Protein AF-A0A9D4CUQ4-F1 (afdb_monomer_lite)

Sequence (157 aa):
MISTAIGGFTPQRYVWTICISLTAGLRFLLAYCYFHWHLRVNMGAKHLLYKNLVTVAVCFHILENVALIVLTAISSTDNEDIHEKSFIPFIVCSEIYMIMYGILIHWTHRSKVVTPSSQILYSWFALCEYLTVFSNIAFHSIACVDFSMYSFTIVHT

Organism: Dreissena polymorpha (NCBI:txid45954)

Foldseek 3Di:
DLLVVCPPPPPVLVVLLVLLVVLLVLLLVLLVVQLVVLLVDDPDPCNVVSNVLSVVLSVLSNLLSVLSNQLSVDGCVNPVPSNVVSVVSNVVSVVVSVVSVVVSVVSCVVVVVDDPVNVVSVVSVVVSVVSVVVSVVVVVVVSVVVVVVVVVVVVVD

Secondary structure (DSSP, 8-state):
--GGGGGG-HHHHHHHHHHHHHHHHHHHHHHHHHHHHHHH---GGGHHHHHHHHHHHHHHHHHHHHHHHHHHHS-TTT-HHHHHHHHHHHHHHHHHHHHHHHHHHHHHHHTT---HHHHHHHHHHHHHHHHHHHHHHHHHHHHHHHHHHHHHHHHT-

Radius of gyration: 19.59 Å; chains: 1; bounding box: 48×26×56 Å

InterPro domains:
  IPR019402 CWH43-like, N-terminal domain [PF10277] (2-111)
  IPR039545 Post-GPI attachment to proteins factor 2 [PTHR12892] (2-113)

pLDDT: mean 80.97, std 12.82, range [38.72, 93.62]

Structure (mmCIF, N/CA/C/O backbone):
data_AF-A0A9D4CUQ4-F1
#
_entry.id   AF-A0A9D4CUQ4-F1
#
loop_
_atom_site.group_PDB
_atom_site.id
_atom_site.type_symbol
_atom_site.label_atom_id
_atom_site.label_alt_id
_atom_site.label_comp_id
_atom_site.label_asym_id
_atom_site.label_entity_id
_atom_site.label_seq_id
_atom_site.pdbx_PDB_ins_code
_atom_site.Cartn_x
_atom_site.Cartn_y
_atom_site.Cartn_z
_atom_site.occupancy
_atom_site.B_iso_or_equiv
_atom_site.auth_seq_id
_atom_site.auth_comp_id
_atom_site.auth_asym_id
_atom_site.auth_atom_id
_atom_site.pdbx_PDB_model_num
ATOM 1 N N . MET A 1 1 ? 6.494 3.374 -25.597 1.00 45.75 1 MET A N 1
ATOM 2 C CA . MET A 1 1 ? 7.377 4.407 -26.198 1.00 45.75 1 MET A CA 1
ATOM 3 C C . MET A 1 1 ? 8.113 5.294 -25.167 1.00 45.75 1 MET A C 1
ATOM 5 O O . MET A 1 1 ? 8.358 6.459 -25.426 1.00 45.75 1 MET A O 1
ATOM 9 N N . ILE A 1 2 ? 8.567 4.738 -24.033 1.00 43.75 2 ILE A N 1
ATOM 10 C CA . ILE A 1 2 ? 9.597 5.359 -23.158 1.00 43.75 2 ILE A CA 1
ATOM 11 C C . ILE A 1 2 ? 10.528 4.278 -22.584 1.00 43.75 2 ILE A C 1
ATOM 13 O O . ILE A 1 2 ? 11.729 4.477 -22.483 1.00 43.75 2 ILE A O 1
ATOM 17 N N . SER A 1 3 ? 9.998 3.070 -22.354 1.00 38.72 3 SER A N 1
ATOM 18 C CA . SER A 1 3 ? 10.785 1.875 -22.015 1.00 38.72 3 SER A CA 1
ATOM 19 C C . SER A 1 3 ? 11.687 1.370 -23.163 1.00 38.72 3 SER A C 1
ATOM 21 O O . SER A 1 3 ? 12.703 0.742 -22.889 1.00 38.72 3 SER A O 1
ATOM 23 N N . THR A 1 4 ? 11.385 1.693 -24.429 1.00 46.06 4 THR A N 1
ATOM 24 C CA . THR A 1 4 ? 12.110 1.188 -25.615 1.00 46.06 4 THR A CA 1
ATOM 25 C C . THR A 1 4 ? 13.511 1.788 -25.800 1.00 46.06 4 THR A C 1
ATOM 27 O O . THR A 1 4 ? 14.390 1.107 -26.311 1.00 46.06 4 THR A O 1
ATOM 30 N N . ALA A 1 5 ? 13.770 3.027 -25.364 1.00 45.06 5 ALA A N 1
ATOM 31 C CA . ALA A 1 5 ? 15.100 3.637 -25.527 1.00 45.06 5 ALA A CA 1
ATOM 32 C C . ALA A 1 5 ? 16.074 3.328 -24.378 1.00 45.06 5 ALA A C 1
ATOM 34 O O . ALA A 1 5 ? 17.258 3.632 -24.466 1.00 45.06 5 ALA A O 1
ATOM 35 N N . ILE A 1 6 ? 15.583 2.697 -23.308 1.00 49.28 6 ILE A N 1
ATOM 36 C CA . ILE A 1 6 ? 16.359 2.369 -22.102 1.00 49.28 6 ILE A CA 1
ATOM 37 C C . ILE A 1 6 ? 16.966 0.955 -22.192 1.00 49.28 6 ILE A C 1
ATOM 39 O O . ILE A 1 6 ? 17.691 0.528 -21.298 1.00 49.28 6 ILE A O 1
ATOM 43 N N . GLY A 1 7 ? 16.765 0.231 -23.300 1.00 45.22 7 GLY A N 1
ATOM 44 C CA . GLY A 1 7 ? 17.389 -1.081 -23.519 1.00 45.22 7 GLY A CA 1
ATOM 45 C C . GLY A 1 7 ? 18.927 -1.089 -23.412 1.00 45.22 7 GLY A C 1
ATOM 46 O O . GLY A 1 7 ? 19.508 -2.158 -23.259 1.00 45.22 7 GLY A O 1
ATOM 47 N N . GLY A 1 8 ? 19.585 0.081 -23.452 1.00 46.34 8 GLY A N 1
ATOM 48 C CA . GLY A 1 8 ? 21.043 0.232 -23.378 1.00 46.34 8 GLY A CA 1
ATOM 49 C C . GLY A 1 8 ? 21.652 0.626 -22.019 1.00 46.34 8 GLY A C 1
ATOM 50 O O . GLY A 1 8 ? 22.859 0.457 -21.859 1.00 46.34 8 GLY A O 1
ATOM 51 N N . PHE A 1 9 ? 20.886 1.114 -21.029 1.00 54.97 9 PHE A N 1
ATOM 52 C CA . PHE A 1 9 ? 21.448 1.576 -19.740 1.00 54.97 9 PHE A CA 1
ATOM 53 C C . PHE A 1 9 ? 21.129 0.633 -18.589 1.00 54.97 9 PHE A C 1
ATOM 55 O O . PHE A 1 9 ? 20.197 0.816 -17.805 1.00 54.97 9 PHE A O 1
ATOM 62 N N . THR A 1 10 ? 21.975 -0.379 -18.460 1.00 59.38 10 THR A N 1
ATOM 63 C CA . THR A 1 10 ? 21.906 -1.397 -17.415 1.00 59.38 10 THR A CA 1
ATOM 64 C C . THR A 1 10 ? 21.922 -0.860 -15.969 1.00 59.38 10 THR A C 1
ATOM 66 O O . THR A 1 10 ? 21.091 -1.338 -15.199 1.00 59.38 10 THR A O 1
ATOM 69 N N . PRO A 1 11 ? 22.735 0.133 -15.533 1.00 65.56 11 PRO A N 1
ATOM 70 C CA . PRO A 1 11 ? 22.824 0.467 -14.102 1.00 65.56 11 PRO A CA 1
ATOM 71 C C . PRO A 1 11 ? 21.567 1.152 -13.539 1.00 65.56 11 PRO A C 1
ATOM 73 O O . PRO A 1 11 ? 21.148 0.848 -12.423 1.00 65.56 11 PRO A O 1
ATOM 76 N N . GLN A 1 12 ? 20.931 2.039 -14.305 1.00 66.56 12 GLN A N 1
ATOM 77 C CA . GLN A 1 12 ? 19.777 2.817 -13.845 1.00 66.56 12 GLN A CA 1
ATOM 78 C C . GLN A 1 12 ? 18.535 1.948 -13.626 1.00 66.56 12 GLN A C 1
ATOM 80 O O . GLN A 1 12 ? 17.833 2.125 -12.631 1.00 66.56 12 GLN A O 1
ATOM 85 N N . ARG A 1 13 ? 18.305 0.958 -14.501 1.00 69.50 13 ARG A N 1
ATOM 86 C CA . ARG A 1 13 ? 17.228 -0.031 -14.336 1.00 69.50 13 ARG A CA 1
ATOM 87 C C . ARG A 1 13 ? 17.423 -0.854 -13.059 1.00 69.50 13 ARG A C 1
ATOM 89 O O . ARG A 1 13 ? 16.463 -1.040 -12.322 1.00 69.50 13 ARG A O 1
ATOM 96 N N . TYR A 1 14 ? 18.648 -1.291 -12.750 1.00 72.25 14 TYR A N 1
ATOM 97 C CA . TYR A 1 14 ? 18.907 -2.069 -11.531 1.00 72.25 14 TYR A CA 1
ATOM 98 C C . TYR A 1 14 ? 18.679 -1.262 -10.252 1.00 72.25 14 TYR A C 1
ATOM 100 O O . TYR A 1 14 ? 17.999 -1.747 -9.347 1.00 72.25 14 TYR A O 1
ATOM 108 N N . VAL A 1 15 ? 19.204 -0.034 -10.175 1.00 76.62 15 VAL A N 1
ATOM 109 C CA . VAL A 1 15 ? 18.990 0.842 -9.008 1.00 76.62 15 VAL A CA 1
ATOM 110 C C . VAL A 1 15 ? 17.496 1.094 -8.807 1.00 76.62 15 VAL A C 1
ATOM 112 O O . VAL A 1 15 ? 16.988 0.976 -7.693 1.00 76.62 15 VAL A O 1
ATOM 115 N N . TRP A 1 16 ? 16.780 1.351 -9.901 1.00 75.88 16 TRP A N 1
ATOM 116 C CA . TRP A 1 16 ? 15.340 1.567 -9.900 1.00 75.88 16 TRP A CA 1
ATOM 117 C C . TRP A 1 16 ? 14.548 0.360 -9.379 1.00 75.88 16 TRP A C 1
ATOM 119 O O . TRP A 1 16 ? 13.740 0.495 -8.457 1.00 75.88 16 TRP A O 1
ATOM 129 N N . THR A 1 17 ? 14.815 -0.836 -9.910 1.00 81.31 17 THR A N 1
ATOM 130 C CA . THR A 1 17 ? 14.150 -2.071 -9.475 1.00 81.31 17 THR A CA 1
ATOM 131 C C . THR A 1 17 ? 14.432 -2.369 -8.002 1.00 81.31 17 THR A C 1
ATOM 133 O O . THR A 1 17 ? 13.519 -2.779 -7.286 1.00 81.31 17 THR A O 1
ATOM 136 N N . ILE A 1 18 ? 15.655 -2.126 -7.514 1.00 80.00 18 ILE A N 1
ATOM 137 C CA . ILE A 1 18 ? 16.001 -2.304 -6.094 1.00 80.00 18 ILE A CA 1
ATOM 138 C C . ILE A 1 18 ? 15.221 -1.318 -5.217 1.00 80.00 18 ILE A C 1
ATOM 140 O O . ILE A 1 18 ? 14.647 -1.735 -4.210 1.00 80.00 18 ILE A O 1
ATOM 144 N N . CYS A 1 19 ? 15.151 -0.039 -5.599 1.00 82.38 19 CYS A N 1
ATOM 145 C CA . CYS A 1 19 ? 14.384 0.968 -4.864 1.00 82.38 19 CYS A CA 1
ATOM 146 C C . CYS A 1 19 ? 12.900 0.597 -4.766 1.00 82.38 19 CYS A C 1
ATOM 148 O O . CYS A 1 19 ? 12.358 0.593 -3.662 1.00 82.38 19 CYS A O 1
ATOM 150 N N . ILE A 1 20 ? 12.264 0.226 -5.881 1.00 82.81 20 ILE A N 1
ATOM 151 C CA . ILE A 1 20 ? 10.848 -0.171 -5.882 1.00 82.81 20 ILE A CA 1
ATOM 152 C C . ILE A 1 20 ? 10.624 -1.482 -5.119 1.00 82.81 20 ILE A C 1
ATOM 154 O O . ILE A 1 20 ? 9.644 -1.618 -4.392 1.00 82.81 20 ILE A O 1
ATOM 158 N N . SER A 1 21 ? 11.545 -2.441 -5.211 1.00 83.88 21 SER A N 1
ATOM 159 C CA . SER A 1 21 ? 11.445 -3.689 -4.442 1.00 83.88 21 SER A CA 1
ATOM 160 C C . SER A 1 21 ? 11.552 -3.437 -2.937 1.00 83.88 21 SER A C 1
ATOM 162 O O . SER A 1 21 ? 10.840 -4.057 -2.146 1.00 83.88 21 SER A O 1
ATOM 164 N N . LEU A 1 22 ? 12.412 -2.499 -2.528 1.00 84.50 22 LEU A N 1
ATOM 165 C CA . LEU A 1 22 ? 12.565 -2.108 -1.130 1.00 84.50 22 LEU A CA 1
ATOM 166 C C . LEU A 1 22 ? 11.314 -1.390 -0.609 1.00 84.50 22 LEU A C 1
ATOM 168 O O . LEU A 1 22 ? 10.831 -1.719 0.477 1.00 84.50 22 LEU A O 1
ATOM 172 N N . THR A 1 23 ? 10.756 -0.447 -1.376 1.00 85.75 23 THR A N 1
ATOM 173 C CA . THR A 1 23 ? 9.515 0.239 -0.987 1.00 85.75 23 THR A CA 1
ATOM 174 C C . THR A 1 23 ? 8.327 -0.723 -0.965 1.00 85.75 23 THR A C 1
ATOM 176 O O . THR A 1 23 ? 7.547 -0.687 -0.013 1.00 85.75 23 THR A O 1
ATOM 179 N N . ALA A 1 24 ? 8.229 -1.653 -1.918 1.00 86.81 24 ALA A N 1
ATOM 180 C CA . ALA A 1 24 ? 7.221 -2.714 -1.909 1.00 86.81 24 ALA A CA 1
ATOM 181 C C . ALA A 1 24 ? 7.368 -3.640 -0.687 1.00 86.81 24 ALA A C 1
ATOM 183 O O . ALA A 1 24 ? 6.379 -3.967 -0.030 1.00 86.81 24 ALA A O 1
ATOM 184 N N . GLY A 1 25 ? 8.600 -4.002 -0.310 1.00 86.25 25 GLY A N 1
ATOM 185 C CA . GLY A 1 25 ? 8.885 -4.770 0.907 1.00 86.25 25 GLY A CA 1
ATOM 186 C C . GLY A 1 25 ? 8.377 -4.081 2.178 1.00 86.25 25 GLY A C 1
ATOM 187 O O . GLY A 1 25 ? 7.726 -4.714 3.015 1.00 86.25 25 GLY A O 1
ATOM 188 N N . LEU A 1 26 ? 8.593 -2.767 2.296 1.00 87.44 26 LEU A N 1
ATOM 189 C CA . LEU A 1 26 ? 8.037 -1.969 3.393 1.00 87.44 26 LEU A CA 1
ATOM 190 C C . LEU A 1 26 ? 6.501 -1.948 3.357 1.00 87.44 26 LEU A C 1
ATOM 192 O O . LEU A 1 26 ? 5.867 -2.102 4.401 1.00 87.44 26 LEU A O 1
ATOM 196 N N . ARG A 1 27 ? 5.887 -1.844 2.173 1.00 89.62 27 ARG A N 1
ATOM 197 C CA . ARG A 1 27 ? 4.421 -1.874 2.013 1.00 89.62 27 ARG A CA 1
ATOM 198 C C . ARG A 1 27 ? 3.815 -3.218 2.433 1.00 89.62 27 ARG A C 1
ATOM 200 O O . ARG A 1 27 ? 2.744 -3.214 3.042 1.00 89.62 27 ARG A O 1
ATOM 207 N N . PHE A 1 28 ? 4.490 -4.347 2.205 1.00 91.00 28 PHE A N 1
ATOM 208 C CA . PHE A 1 28 ? 4.046 -5.652 2.722 1.00 91.00 28 PHE A CA 1
ATOM 209 C C . PHE A 1 28 ? 4.145 -5.748 4.247 1.00 91.00 28 PHE A C 1
ATOM 211 O O . PHE A 1 28 ? 3.213 -6.231 4.896 1.00 91.00 28 PHE A O 1
ATOM 218 N N . LEU A 1 29 ? 5.237 -5.249 4.835 1.00 90.31 29 LEU A N 1
ATOM 219 C CA . LEU A 1 29 ? 5.381 -5.191 6.291 1.00 90.31 29 LEU A CA 1
ATOM 220 C C . LEU A 1 29 ? 4.276 -4.331 6.922 1.00 90.31 29 LEU A C 1
ATOM 222 O O . LEU A 1 29 ? 3.680 -4.721 7.927 1.00 90.31 29 LEU A O 1
ATOM 226 N N . LEU A 1 30 ? 3.963 -3.186 6.312 1.00 89.62 30 LEU A N 1
ATOM 227 C CA . LEU A 1 30 ? 2.877 -2.321 6.762 1.00 89.62 30 LEU A CA 1
ATOM 228 C C . LEU A 1 30 ? 1.519 -3.007 6.654 1.00 89.62 30 LEU A C 1
ATOM 230 O O . LEU A 1 30 ? 0.751 -2.938 7.610 1.00 89.62 30 LEU A O 1
ATOM 234 N N . ALA A 1 31 ? 1.243 -3.718 5.559 1.00 91.06 31 ALA A N 1
ATOM 235 C CA . ALA A 1 31 ? 0.009 -4.486 5.397 1.00 91.06 31 ALA A CA 1
ATOM 236 C C . ALA A 1 31 ? -0.163 -5.536 6.504 1.00 91.06 31 ALA A C 1
ATOM 238 O O . ALA A 1 31 ? -1.243 -5.656 7.086 1.00 91.06 31 ALA A O 1
ATOM 239 N N . TYR A 1 32 ? 0.916 -6.244 6.847 1.00 91.81 32 TYR A N 1
ATOM 240 C CA . TYR A 1 32 ? 0.926 -7.211 7.942 1.00 91.81 32 TYR A CA 1
ATOM 241 C C . TYR A 1 32 ? 0.642 -6.551 9.301 1.00 91.81 32 TYR A C 1
ATOM 243 O O . TYR A 1 32 ? -0.243 -6.990 10.042 1.00 91.81 32 TYR A O 1
ATOM 251 N N . CYS A 1 33 ? 1.349 -5.462 9.614 1.00 91.69 33 CYS A N 1
ATOM 252 C CA . CYS A 1 33 ? 1.148 -4.702 10.847 1.00 91.69 33 CYS A CA 1
ATOM 253 C C . CYS A 1 33 ? -0.275 -4.129 10.943 1.00 91.69 33 CYS A C 1
ATOM 255 O O . CYS A 1 33 ? -0.896 -4.221 12.006 1.00 91.69 33 CYS A O 1
ATOM 257 N N . TYR A 1 34 ? -0.813 -3.597 9.839 1.00 89.25 34 TYR A N 1
ATOM 258 C CA . TYR A 1 34 ? -2.183 -3.089 9.750 1.00 89.25 34 TYR A CA 1
ATOM 259 C C . TYR A 1 34 ? -3.198 -4.176 10.021 1.00 89.25 34 TYR A C 1
ATOM 261 O O . TYR A 1 34 ? -4.061 -4.004 10.883 1.00 89.25 34 TYR A O 1
ATOM 269 N N . PHE A 1 35 ? -3.085 -5.297 9.312 1.00 91.44 35 PHE A N 1
ATOM 270 C CA . PHE A 1 35 ? -3.992 -6.421 9.470 1.00 91.44 35 PHE A CA 1
ATOM 271 C C . PHE A 1 35 ? -4.033 -6.866 10.931 1.00 91.44 35 PHE A C 1
ATOM 273 O O . PHE A 1 35 ? -5.095 -6.901 11.551 1.00 91.44 35 PHE A O 1
ATOM 280 N N . HIS A 1 36 ? -2.864 -7.099 11.522 1.00 90.69 36 HIS A N 1
ATOM 281 C CA . HIS A 1 36 ? -2.767 -7.554 12.899 1.00 90.69 36 HIS A CA 1
ATOM 282 C C . HIS A 1 36 ? -3.276 -6.517 13.918 1.00 90.69 36 HIS A C 1
ATOM 284 O O . HIS A 1 36 ? -3.926 -6.899 14.894 1.00 90.69 36 HIS A O 1
ATOM 290 N N . TRP A 1 37 ? -3.050 -5.217 13.700 1.00 90.00 37 TRP A N 1
ATOM 291 C CA . TRP A 1 37 ? -3.639 -4.169 14.541 1.00 90.00 37 TRP A CA 1
ATOM 292 C C . TRP A 1 37 ? -5.168 -4.146 14.427 1.00 90.00 37 TRP A C 1
ATOM 294 O O . TRP A 1 37 ? -5.859 -4.192 15.446 1.00 90.00 37 TRP A O 1
ATOM 304 N N . HIS A 1 38 ? -5.710 -4.158 13.208 1.00 87.19 38 HIS A N 1
ATOM 305 C CA . HIS A 1 38 ? -7.152 -4.143 12.963 1.00 87.19 38 HIS A CA 1
ATOM 306 C C . HIS A 1 38 ? -7.871 -5.367 13.550 1.00 87.19 38 HIS A C 1
ATOM 308 O O . HIS A 1 38 ? -8.999 -5.229 14.020 1.00 87.19 38 HIS A O 1
ATOM 314 N N . LEU A 1 39 ? -7.227 -6.540 13.591 1.00 86.38 39 LEU A N 1
ATOM 315 C CA . LEU A 1 39 ? -7.779 -7.733 14.247 1.00 86.38 39 LEU A CA 1
ATOM 316 C C . LEU A 1 39 ? -7.941 -7.575 15.766 1.00 86.38 39 LEU A C 1
ATOM 318 O O . LEU A 1 39 ? -8.767 -8.271 16.357 1.00 86.38 39 LEU A O 1
ATOM 322 N N . ARG A 1 40 ? -7.154 -6.693 16.397 1.00 86.50 40 ARG A N 1
ATOM 323 C CA . ARG A 1 40 ? -7.233 -6.395 17.836 1.00 86.50 40 ARG A CA 1
ATOM 324 C C . ARG A 1 40 ? -8.285 -5.335 18.162 1.00 86.50 40 ARG A C 1
ATOM 326 O O . ARG A 1 40 ? -8.692 -5.222 19.315 1.00 86.50 40 ARG A O 1
ATOM 333 N N . VAL A 1 41 ? -8.719 -4.552 17.174 1.00 86.12 41 VAL A N 1
ATOM 334 C CA . VAL A 1 41 ? -9.717 -3.493 17.359 1.00 86.12 41 VAL A CA 1
ATOM 335 C C . VAL A 1 41 ? -11.114 -4.103 17.425 1.00 86.12 41 VAL A C 1
ATOM 337 O O . VAL A 1 41 ? -11.601 -4.688 16.459 1.00 86.12 41 VAL A O 1
ATOM 340 N N . ASN A 1 42 ? -11.797 -3.913 18.554 1.00 83.69 42 ASN A N 1
ATOM 341 C CA . ASN A 1 42 ? -13.180 -4.343 18.715 1.00 83.69 42 ASN A CA 1
ATOM 342 C C . ASN A 1 42 ? -14.156 -3.207 18.359 1.00 83.69 42 ASN A C 1
ATOM 344 O O . ASN A 1 42 ? -14.185 -2.177 19.026 1.00 83.69 42 ASN A O 1
ATOM 348 N N . MET A 1 43 ? -14.978 -3.416 17.326 1.00 82.81 43 MET A N 1
ATOM 349 C CA . MET A 1 43 ? -15.984 -2.456 16.835 1.00 82.81 43 MET A CA 1
ATOM 350 C C . MET A 1 43 ? -17.421 -2.803 17.280 1.00 82.81 43 MET A C 1
ATOM 352 O O . MET A 1 43 ? -18.396 -2.337 16.681 1.00 82.81 43 MET A O 1
ATOM 356 N N . GLY A 1 44 ? -17.580 -3.658 18.296 1.00 86.62 44 GLY A N 1
ATOM 357 C CA . GLY A 1 44 ? -18.890 -4.049 18.826 1.00 86.62 44 GLY A CA 1
ATOM 358 C C . GLY A 1 44 ? -19.775 -4.709 17.762 1.00 86.62 44 GLY A C 1
ATOM 359 O O . GLY A 1 44 ? -19.344 -5.627 17.069 1.00 86.62 44 GLY A O 1
ATOM 360 N N . ALA A 1 45 ? -21.006 -4.220 17.581 1.00 84.31 45 ALA A N 1
ATOM 361 C CA . ALA A 1 45 ? -21.971 -4.790 16.630 1.00 84.31 45 ALA A CA 1
ATOM 362 C C . ALA A 1 45 ? -21.492 -4.789 15.161 1.00 84.31 45 ALA A C 1
ATOM 364 O O . ALA A 1 45 ? -21.920 -5.627 14.372 1.00 84.31 45 ALA A O 1
ATOM 365 N N . LYS A 1 46 ? -20.582 -3.880 14.782 1.00 85.62 46 LYS A N 1
ATOM 366 C CA . LYS A 1 46 ? -20.037 -3.785 13.412 1.00 85.62 46 LYS A CA 1
ATOM 367 C C . LYS A 1 46 ? -18.739 -4.574 13.219 1.00 85.62 46 LYS A C 1
ATOM 369 O O . LYS A 1 46 ? -18.130 -4.494 12.155 1.00 85.62 46 LYS A O 1
ATOM 374 N N . HIS A 1 47 ? -18.308 -5.332 14.226 1.00 88.00 47 HIS A N 1
ATOM 375 C CA . HIS A 1 47 ? -17.010 -6.003 14.242 1.00 88.00 47 HIS A CA 1
ATOM 376 C C . HIS A 1 47 ? -16.804 -6.977 13.073 1.00 88.00 47 HIS A C 1
ATOM 378 O O . HIS A 1 47 ? -15.741 -6.955 12.460 1.00 88.00 47 HIS A O 1
ATOM 384 N N . LEU A 1 48 ? -17.815 -7.771 12.700 1.00 88.81 48 LEU A N 1
ATOM 385 C CA . LEU A 1 48 ? -17.682 -8.715 11.583 1.00 88.81 48 LEU A CA 1
ATOM 386 C C . LEU A 1 48 ? -17.513 -7.998 10.236 1.00 88.81 48 LEU A C 1
ATOM 388 O O . LEU A 1 48 ? -16.593 -8.307 9.483 1.00 88.81 48 LEU A O 1
ATOM 392 N N . LEU A 1 49 ? -18.362 -7.001 9.961 1.00 90.25 49 LEU A N 1
ATOM 393 C CA . LEU A 1 49 ? -18.278 -6.198 8.739 1.00 90.25 49 LEU A CA 1
ATOM 394 C C . LEU A 1 49 ? -16.927 -5.480 8.643 1.00 90.25 49 LEU A C 1
ATOM 396 O O . LEU A 1 49 ? -16.302 -5.476 7.587 1.00 90.25 49 LEU A O 1
ATOM 400 N N . TYR A 1 50 ? -16.460 -4.920 9.759 1.00 90.75 50 TYR A N 1
ATOM 401 C CA . TYR A 1 50 ? -15.161 -4.264 9.839 1.00 90.75 50 TYR A CA 1
ATOM 402 C C . TYR A 1 50 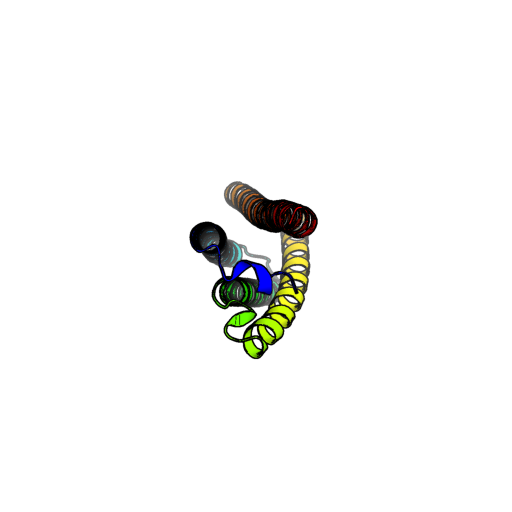? -14.005 -5.224 9.538 1.00 90.75 50 TYR A C 1
ATOM 404 O O . TYR A 1 50 ? -13.150 -4.892 8.723 1.00 90.75 50 TYR A O 1
ATOM 412 N N . LYS A 1 51 ? -13.996 -6.432 10.119 1.00 90.56 51 LYS A N 1
ATOM 413 C CA . LYS A 1 51 ? -12.960 -7.435 9.816 1.00 90.56 51 LYS A CA 1
ATOM 414 C C . LYS A 1 51 ? -12.972 -7.847 8.346 1.00 90.56 51 LYS A C 1
ATOM 416 O O . LYS A 1 51 ? -11.907 -7.911 7.746 1.00 90.56 51 LYS A O 1
ATOM 421 N N . ASN A 1 52 ? -14.149 -8.062 7.757 1.00 91.81 52 ASN A N 1
ATOM 422 C CA . ASN A 1 52 ? -14.258 -8.412 6.339 1.00 91.81 52 ASN A CA 1
ATOM 423 C C . ASN A 1 52 ? -13.721 -7.292 5.435 1.00 91.81 52 ASN A C 1
ATOM 425 O O . ASN A 1 52 ? -12.951 -7.566 4.519 1.00 91.81 52 ASN A O 1
ATOM 429 N N . LEU A 1 53 ? -14.073 -6.034 5.725 1.00 91.88 53 LEU A N 1
ATOM 430 C CA . LEU A 1 53 ? -13.549 -4.867 5.006 1.00 91.88 53 LEU A CA 1
ATOM 431 C C . LEU A 1 53 ? -12.023 -4.777 5.107 1.00 91.88 53 LEU A C 1
ATOM 433 O O . LEU A 1 53 ? -11.362 -4.559 4.097 1.00 91.88 53 LEU A O 1
ATOM 437 N N . VAL A 1 54 ? -11.458 -4.989 6.297 1.00 92.56 54 VAL A N 1
ATOM 438 C CA . VAL A 1 54 ? -10.001 -5.000 6.505 1.00 92.56 54 VAL A CA 1
ATOM 439 C C . VAL A 1 54 ? -9.336 -6.110 5.691 1.00 92.56 54 VAL A C 1
ATOM 441 O O . VAL A 1 54 ? -8.345 -5.850 5.015 1.00 92.56 54 VAL A O 1
ATOM 444 N N . THR A 1 55 ? -9.870 -7.335 5.724 1.00 92.06 55 THR A N 1
ATOM 445 C CA . THR A 1 55 ? -9.311 -8.460 4.959 1.00 92.06 55 THR A CA 1
ATOM 446 C C . THR A 1 55 ? -9.304 -8.160 3.465 1.00 92.06 55 THR A C 1
ATOM 448 O O . THR A 1 55 ? -8.277 -8.325 2.813 1.00 92.06 55 THR A O 1
ATOM 451 N N . VAL A 1 56 ? -10.423 -7.670 2.928 1.00 93.56 56 VAL A N 1
ATOM 452 C CA . VAL A 1 56 ? -10.530 -7.332 1.504 1.00 93.56 56 VAL A CA 1
ATOM 453 C C . VAL A 1 56 ? -9.580 -6.183 1.139 1.00 93.56 56 VAL A C 1
ATOM 455 O O . VAL A 1 56 ? -8.907 -6.266 0.114 1.00 93.56 56 VAL A O 1
ATOM 458 N N . ALA A 1 57 ? -9.438 -5.164 1.995 1.00 93.00 57 ALA A N 1
ATOM 459 C CA . ALA A 1 57 ? -8.511 -4.053 1.763 1.00 93.00 57 ALA A CA 1
ATOM 460 C C . ALA A 1 57 ? -7.053 -4.532 1.691 1.00 93.00 57 ALA A C 1
ATOM 462 O O . ALA A 1 57 ? -6.312 -4.128 0.798 1.00 93.00 57 ALA A O 1
ATOM 463 N N . VAL A 1 58 ? -6.650 -5.437 2.589 1.00 92.62 58 VAL A N 1
ATOM 464 C CA . VAL A 1 58 ? -5.304 -6.031 2.582 1.00 92.62 58 VAL A CA 1
ATOM 465 C C . VAL A 1 58 ? -5.078 -6.883 1.332 1.00 92.62 58 VAL A C 1
ATOM 467 O O . VAL A 1 58 ? -3.991 -6.836 0.761 1.00 92.62 58 VAL A O 1
ATOM 470 N N . CYS A 1 59 ? -6.086 -7.622 0.860 1.00 93.19 59 CYS A N 1
ATOM 471 C CA . CYS A 1 59 ? -5.983 -8.370 -0.394 1.00 93.19 59 CYS A CA 1
ATOM 472 C C . CYS A 1 59 ? -5.742 -7.448 -1.597 1.00 93.19 59 CYS A C 1
ATOM 474 O O . CYS A 1 59 ? -4.851 -7.731 -2.396 1.00 93.19 59 CYS A O 1
ATOM 476 N N . PHE A 1 60 ? -6.487 -6.343 -1.708 1.00 93.62 60 PHE A N 1
ATOM 477 C CA . PHE A 1 60 ? -6.276 -5.363 -2.779 1.00 93.62 60 PHE A CA 1
ATOM 478 C C . PHE A 1 60 ? -4.900 -4.699 -2.693 1.00 93.62 60 PHE A C 1
ATOM 480 O O . PHE A 1 60 ? -4.225 -4.595 -3.713 1.00 93.62 60 PHE A O 1
ATOM 487 N N . HIS A 1 61 ? -4.441 -4.357 -1.486 1.00 92.38 61 HIS A N 1
ATOM 488 C CA . HIS A 1 61 ? -3.094 -3.820 -1.264 1.00 92.38 61 HIS A CA 1
ATOM 489 C C . HIS A 1 61 ? -1.998 -4.794 -1.713 1.00 92.38 61 HIS A C 1
ATOM 491 O O . HIS A 1 61 ? -1.034 -4.403 -2.369 1.00 92.38 61 HIS A O 1
ATOM 497 N N . ILE A 1 62 ? -2.135 -6.084 -1.388 1.00 91.94 62 ILE A N 1
ATOM 498 C CA . ILE A 1 62 ? -1.189 -7.118 -1.829 1.00 91.94 62 ILE A CA 1
ATOM 499 C C . ILE A 1 62 ? -1.212 -7.244 -3.353 1.00 91.94 62 ILE A C 1
ATOM 501 O O . ILE A 1 62 ? -0.149 -7.292 -3.968 1.00 91.94 62 ILE A O 1
ATOM 505 N N . LEU A 1 63 ? -2.400 -7.279 -3.964 1.00 92.69 63 LEU A N 1
ATOM 506 C CA . LEU A 1 63 ? -2.533 -7.443 -5.410 1.00 92.69 63 LEU A CA 1
ATOM 507 C C . LEU A 1 63 ? -1.949 -6.252 -6.183 1.00 92.69 63 LEU A C 1
ATOM 509 O O . LEU A 1 63 ? -1.237 -6.458 -7.164 1.00 92.69 63 LEU A O 1
ATOM 513 N N . GLU A 1 64 ? -2.177 -5.028 -5.705 1.00 91.81 64 GLU A N 1
ATOM 514 C CA . GLU A 1 64 ? -1.542 -3.816 -6.231 1.00 91.81 64 GLU A CA 1
ATOM 515 C C . GLU A 1 64 ? -0.011 -3.911 -6.155 1.00 91.81 64 GLU A C 1
ATOM 517 O O . GLU A 1 64 ? 0.671 -3.688 -7.154 1.00 91.81 64 GLU A O 1
ATOM 522 N N . ASN A 1 65 ? 0.546 -4.275 -4.994 1.00 90.56 65 ASN A N 1
ATOM 523 C CA . ASN A 1 65 ? 1.999 -4.352 -4.813 1.00 90.56 65 ASN A CA 1
ATOM 524 C C . ASN A 1 65 ? 2.636 -5.450 -5.676 1.00 90.56 65 ASN A C 1
ATOM 526 O O . ASN A 1 65 ? 3.729 -5.257 -6.206 1.00 90.56 65 ASN A O 1
ATOM 530 N N . VAL A 1 66 ? 1.951 -6.580 -5.871 1.00 90.56 66 VAL A N 1
ATOM 531 C CA . VAL A 1 66 ? 2.391 -7.617 -6.816 1.00 90.56 66 VAL A CA 1
ATOM 532 C C . VAL A 1 66 ? 2.377 -7.079 -8.247 1.00 90.56 66 VAL A C 1
ATOM 534 O O . VAL A 1 66 ? 3.362 -7.248 -8.961 1.00 90.56 66 VAL A O 1
ATOM 537 N N . ALA A 1 67 ? 1.309 -6.390 -8.659 1.00 89.19 67 ALA A N 1
ATOM 538 C CA . ALA A 1 67 ? 1.2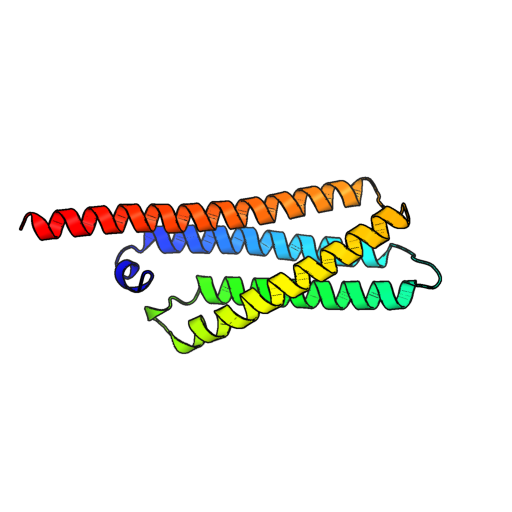24 -5.793 -9.989 1.00 89.19 67 ALA A CA 1
ATOM 539 C C . ALA A 1 67 ? 2.329 -4.744 -10.225 1.00 89.19 67 ALA A C 1
ATOM 541 O O . ALA A 1 67 ? 2.946 -4.740 -11.290 1.00 89.19 67 ALA A O 1
ATOM 542 N N . LEU A 1 68 ? 2.653 -3.930 -9.213 1.00 87.06 68 LEU A N 1
ATOM 543 C CA . LEU A 1 68 ? 3.750 -2.957 -9.252 1.00 87.06 68 LEU A CA 1
ATOM 544 C C . LEU A 1 68 ? 5.127 -3.630 -9.400 1.00 87.06 68 LEU A C 1
ATOM 546 O O . LEU A 1 68 ? 5.963 -3.171 -10.180 1.00 87.06 68 LEU A O 1
ATOM 550 N N . ILE A 1 69 ? 5.372 -4.736 -8.690 1.00 86.31 69 ILE A N 1
ATOM 551 C CA . ILE A 1 69 ? 6.612 -5.516 -8.838 1.00 86.31 69 ILE A CA 1
ATOM 552 C C . ILE A 1 69 ? 6.707 -6.117 -10.243 1.00 86.31 69 ILE A C 1
ATOM 554 O O . ILE A 1 69 ? 7.763 -6.050 -10.865 1.00 86.31 69 ILE A O 1
ATOM 558 N N . VA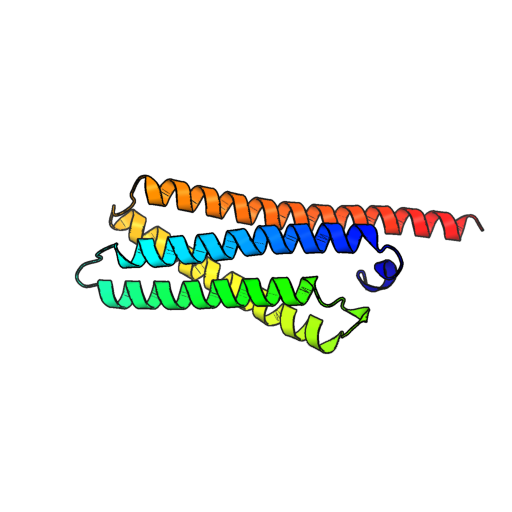L A 1 70 ? 5.615 -6.669 -10.781 1.00 85.94 70 VAL A N 1
ATOM 559 C CA . VAL A 1 70 ? 5.613 -7.233 -12.142 1.00 85.94 70 VAL A CA 1
ATOM 560 C C . VAL A 1 70 ? 5.912 -6.151 -13.182 1.00 85.94 70 VAL A C 1
ATOM 562 O O . VAL A 1 70 ? 6.765 -6.364 -14.045 1.00 85.94 70 VAL A O 1
ATOM 565 N N . LEU A 1 71 ? 5.293 -4.975 -13.046 1.00 82.44 71 LEU A N 1
ATOM 566 C CA . LEU A 1 71 ? 5.513 -3.824 -13.926 1.00 82.44 71 LEU A CA 1
ATOM 567 C C . LEU A 1 71 ? 6.965 -3.316 -13.892 1.00 82.44 71 LEU A C 1
ATOM 569 O O . LEU A 1 71 ? 7.455 -2.760 -14.870 1.00 82.44 71 LEU A O 1
ATOM 573 N N . THR A 1 72 ? 7.664 -3.499 -12.768 1.00 80.00 72 THR A N 1
ATOM 574 C CA . THR A 1 72 ? 9.055 -3.045 -12.597 1.00 80.00 72 THR A CA 1
ATOM 575 C C . THR A 1 72 ? 10.104 -4.113 -12.890 1.00 80.00 72 THR A C 1
ATOM 577 O O . THR A 1 72 ? 11.236 -3.772 -13.242 1.00 80.00 72 THR A O 1
ATOM 580 N N . ALA A 1 73 ? 9.754 -5.393 -12.772 1.00 76.50 73 ALA A N 1
ATOM 581 C CA . ALA A 1 73 ? 10.636 -6.510 -13.091 1.00 76.50 73 ALA A CA 1
ATOM 582 C C . ALA A 1 73 ? 10.674 -6.794 -14.602 1.00 76.50 73 ALA A C 1
ATOM 584 O O . ALA A 1 73 ? 11.753 -6.976 -15.176 1.00 76.50 73 ALA A O 1
ATOM 585 N N . ILE A 1 74 ? 9.509 -6.801 -15.255 1.00 74.44 74 ILE A N 1
ATOM 586 C CA . ILE A 1 74 ? 9.372 -7.108 -16.680 1.00 74.44 74 ILE A CA 1
ATOM 587 C C . ILE A 1 74 ? 9.371 -5.792 -17.454 1.00 74.44 74 ILE A C 1
ATOM 589 O O . ILE A 1 74 ? 8.443 -4.997 -17.340 1.00 74.44 74 ILE A O 1
ATOM 593 N N . SER A 1 75 ? 10.419 -5.551 -18.248 1.00 67.38 75 SER A N 1
ATOM 594 C CA . SER A 1 75 ? 10.423 -4.403 -19.160 1.00 67.38 75 SER A CA 1
ATOM 595 C C . SER A 1 75 ? 9.376 -4.625 -20.239 1.00 67.38 75 SER A C 1
ATOM 597 O O . SER A 1 75 ? 9.226 -5.748 -20.723 1.00 67.38 75 SER A O 1
ATOM 599 N N . SER A 1 76 ? 8.703 -3.554 -20.670 1.00 62.56 76 SER A N 1
ATOM 600 C CA . SER A 1 76 ? 7.749 -3.652 -21.778 1.00 62.56 76 SER A CA 1
ATOM 601 C C . SER A 1 76 ? 8.397 -4.270 -23.024 1.00 62.56 76 SER A C 1
ATOM 603 O O . SER A 1 76 ? 7.771 -5.074 -23.684 1.00 62.56 76 SER A O 1
ATOM 605 N N . THR A 1 77 ? 9.695 -4.053 -23.253 1.00 57.91 77 THR A N 1
ATOM 606 C CA . THR A 1 77 ? 10.452 -4.653 -24.368 1.00 57.91 77 THR A CA 1
ATOM 607 C C . THR A 1 77 ? 10.611 -6.173 -24.308 1.00 57.91 77 THR A C 1
ATOM 609 O O . THR A 1 77 ? 10.822 -6.793 -25.345 1.00 57.91 77 THR A O 1
ATOM 612 N N . ASP A 1 78 ? 10.572 -6.763 -23.110 1.00 67.62 78 ASP A N 1
ATOM 613 C CA . ASP A 1 78 ? 10.819 -8.195 -22.915 1.00 67.62 78 ASP A CA 1
ATOM 614 C C . ASP A 1 78 ? 9.513 -8.992 -23.074 1.00 67.62 78 ASP A C 1
ATOM 616 O O . ASP A 1 78 ? 9.522 -10.107 -23.595 1.00 67.62 78 ASP A O 1
ATO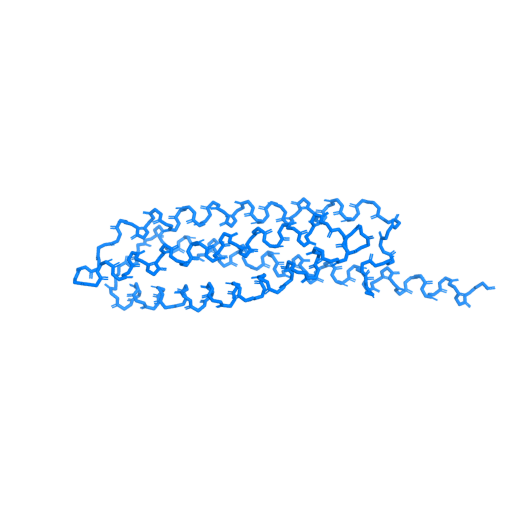M 620 N N . ASN A 1 79 ? 8.383 -8.427 -22.624 1.00 76.38 79 ASN A N 1
ATOM 621 C CA . ASN A 1 79 ? 7.059 -9.034 -22.765 1.00 76.38 79 ASN A CA 1
ATOM 622 C C . ASN A 1 79 ? 5.933 -7.983 -22.626 1.00 76.38 79 ASN A C 1
ATOM 624 O O . ASN A 1 79 ? 5.396 -7.773 -21.532 1.00 76.38 79 ASN A O 1
ATOM 628 N N . GLU A 1 80 ? 5.587 -7.317 -23.736 1.00 76.31 80 GLU A N 1
ATOM 629 C CA . GLU A 1 80 ? 4.583 -6.234 -23.789 1.00 76.31 80 GLU A CA 1
ATOM 630 C C . GLU A 1 80 ? 3.216 -6.682 -23.250 1.00 76.31 80 GLU A C 1
ATOM 632 O O . GLU A 1 80 ? 2.598 -5.967 -22.457 1.00 76.31 80 GLU A O 1
ATOM 637 N N . ASP A 1 81 ? 2.801 -7.910 -23.576 1.00 81.31 81 ASP A N 1
ATOM 638 C CA . ASP A 1 81 ? 1.510 -8.476 -23.177 1.00 81.31 81 ASP A CA 1
ATOM 639 C C . ASP A 1 81 ? 1.336 -8.555 -21.657 1.00 81.31 81 ASP A C 1
ATOM 641 O O . ASP A 1 81 ? 0.259 -8.269 -21.128 1.00 81.31 81 ASP A O 1
ATOM 645 N N . ILE A 1 82 ? 2.375 -8.993 -20.936 1.00 79.62 82 ILE A N 1
ATOM 646 C CA . ILE A 1 82 ? 2.314 -9.116 -19.473 1.00 79.62 82 ILE A CA 1
ATOM 647 C C . ILE A 1 82 ? 2.353 -7.727 -18.840 1.00 79.62 82 ILE A C 1
ATOM 649 O O . ILE A 1 82 ? 1.573 -7.454 -17.930 1.00 79.62 82 ILE A O 1
ATOM 653 N N . HIS A 1 83 ? 3.213 -6.840 -19.342 1.00 81.44 83 HIS A N 1
ATOM 654 C CA . HIS A 1 83 ? 3.340 -5.482 -18.822 1.00 81.44 83 HIS A CA 1
ATOM 655 C C . HIS A 1 83 ? 2.016 -4.705 -18.936 1.00 81.44 83 HIS A C 1
ATOM 657 O O . HIS A 1 83 ? 1.565 -4.104 -17.958 1.00 81.44 83 HIS A O 1
ATOM 663 N N . GLU A 1 84 ? 1.354 -4.745 -20.096 1.00 81.94 84 GLU A N 1
ATOM 664 C CA . GLU A 1 84 ? 0.057 -4.085 -20.295 1.00 81.94 84 GLU A CA 1
ATOM 665 C C . GLU A 1 84 ? -1.033 -4.690 -19.397 1.00 81.94 84 GLU A C 1
ATOM 667 O O . GLU A 1 84 ? -1.761 -3.965 -18.710 1.00 81.94 84 GLU A O 1
ATOM 672 N N . LYS A 1 85 ? -1.099 -6.026 -19.310 1.00 85.56 85 LYS A N 1
ATOM 673 C CA . LYS A 1 85 ? -2.076 -6.721 -18.455 1.00 85.56 85 LYS A CA 1
ATOM 674 C C . LYS A 1 85 ? -1.845 -6.497 -16.964 1.00 85.56 85 LYS A C 1
ATOM 676 O O . LYS A 1 85 ? -2.806 -6.597 -16.209 1.00 85.56 85 LYS A O 1
ATOM 681 N N . SER A 1 86 ? -0.622 -6.203 -16.525 1.00 84.25 86 SER A N 1
ATOM 682 C CA . SER A 1 86 ? -0.308 -5.872 -15.126 1.00 84.25 86 SER A CA 1
ATOM 683 C C . SER A 1 86 ? -0.585 -4.410 -14.770 1.00 84.25 86 SER A C 1
ATOM 685 O O . SER A 1 86 ? -0.808 -4.105 -13.599 1.00 84.25 86 SER A O 1
ATOM 687 N N . PHE A 1 87 ? -0.656 -3.513 -15.753 1.00 85.75 87 PHE A N 1
ATOM 688 C CA . PHE A 1 87 ? -0.959 -2.101 -15.520 1.00 85.75 87 PHE A CA 1
ATOM 689 C C . PHE A 1 87 ? -2.407 -1.867 -15.058 1.00 85.75 87 PHE A C 1
ATOM 691 O O . PHE A 1 87 ? -2.661 -1.114 -14.118 1.00 85.75 87 PHE A O 1
ATOM 698 N N . ILE A 1 88 ? -3.366 -2.556 -15.681 1.00 88.12 88 ILE A N 1
ATOM 699 C CA . ILE A 1 88 ? -4.795 -2.452 -15.348 1.00 88.12 88 ILE A CA 1
ATOM 700 C C . ILE A 1 88 ? -5.088 -2.838 -13.882 1.00 88.12 88 ILE A C 1
ATOM 702 O O . ILE A 1 88 ? -5.685 -2.027 -13.171 1.00 88.12 88 ILE A O 1
ATOM 706 N N . PRO A 1 89 ? -4.692 -4.029 -13.381 1.00 87.38 89 PRO A N 1
ATOM 707 C CA . PRO A 1 89 ? -4.953 -4.410 -12.000 1.00 87.38 89 PRO A CA 1
ATOM 708 C C . PRO A 1 89 ? -4.203 -3.525 -11.006 1.00 87.38 89 PRO A C 1
ATOM 710 O O . PRO A 1 89 ? -4.740 -3.305 -9.927 1.00 87.38 89 PRO A O 1
ATOM 713 N N . PHE A 1 90 ? -3.031 -2.978 -11.356 1.00 90.12 90 PHE A N 1
ATOM 714 C CA . PHE A 1 90 ? -2.349 -1.990 -10.518 1.00 90.12 90 PHE A CA 1
ATOM 715 C C . PHE A 1 90 ? -3.245 -0.768 -10.263 1.00 90.12 90 PHE A C 1
ATOM 717 O O . PHE A 1 90 ? -3.553 -0.492 -9.108 1.00 90.12 90 PHE A O 1
ATOM 724 N N . ILE A 1 91 ? -3.747 -0.113 -11.318 1.00 89.38 91 ILE A N 1
ATOM 725 C CA . ILE A 1 91 ? -4.612 1.073 -11.176 1.00 89.38 91 ILE A CA 1
ATOM 726 C C . ILE A 1 91 ? -5.933 0.737 -10.478 1.00 89.38 91 ILE A C 1
ATOM 728 O O . ILE A 1 91 ? -6.363 1.437 -9.564 1.00 89.38 91 ILE A O 1
ATOM 732 N N . VAL A 1 92 ? -6.610 -0.332 -10.903 1.00 92.69 92 VAL A N 1
ATOM 733 C CA . VAL A 1 92 ? -7.926 -0.672 -10.342 1.00 92.69 92 VAL A CA 1
ATOM 734 C C . VAL A 1 92 ? -7.807 -1.023 -8.859 1.00 92.69 92 VAL A C 1
ATOM 736 O O . VAL A 1 92 ? -8.631 -0.590 -8.052 1.00 92.69 92 VAL A O 1
ATOM 739 N N . CYS A 1 93 ? -6.782 -1.786 -8.479 1.00 90.62 93 CYS A N 1
ATOM 740 C CA . CYS A 1 93 ? -6.621 -2.207 -7.092 1.00 90.62 93 CYS A CA 1
ATOM 741 C C . CYS A 1 93 ? -6.110 -1.085 -6.200 1.00 90.62 93 CYS A C 1
ATOM 743 O O . CYS A 1 93 ? -6.561 -1.030 -5.057 1.00 90.62 93 CYS A O 1
ATOM 745 N N . SER A 1 94 ? -5.273 -0.173 -6.710 1.00 89.19 94 SER A N 1
ATOM 746 C CA . SER A 1 94 ? -4.831 0.994 -5.942 1.00 89.19 94 SER A CA 1
ATOM 747 C C . SER A 1 94 ? -5.993 1.911 -5.582 1.00 89.19 94 SER A C 1
ATOM 749 O O . SER A 1 94 ? -6.134 2.303 -4.426 1.00 89.19 94 SER A O 1
ATOM 751 N N . GLU A 1 95 ? -6.892 2.189 -6.526 1.00 90.50 95 GLU A N 1
ATOM 752 C CA . GLU A 1 95 ? -8.068 3.024 -6.260 1.00 90.50 95 GLU A CA 1
ATOM 753 C C . GLU A 1 95 ? -9.005 2.371 -5.235 1.00 90.50 95 GLU A C 1
ATOM 755 O O . GLU A 1 95 ? -9.420 3.003 -4.258 1.00 90.50 95 GLU A O 1
ATOM 760 N N . ILE A 1 96 ? -9.299 1.078 -5.410 1.00 92.00 96 ILE A N 1
ATOM 761 C CA . ILE A 1 96 ? -10.161 0.338 -4.480 1.00 92.00 96 ILE A CA 1
ATOM 762 C C . ILE A 1 96 ? -9.535 0.303 -3.081 1.00 92.00 96 ILE A C 1
ATOM 764 O O . ILE A 1 96 ? -10.220 0.601 -2.098 1.00 92.00 96 ILE A O 1
ATOM 768 N N . TYR A 1 97 ? -8.246 -0.025 -2.981 1.00 91.38 97 TYR A N 1
ATOM 769 C CA . TYR A 1 97 ? -7.516 -0.046 -1.717 1.00 91.38 97 TYR A CA 1
ATOM 770 C C . TYR A 1 97 ? -7.575 1.316 -1.012 1.00 91.38 97 TYR A C 1
ATOM 772 O O . TYR A 1 97 ? -7.945 1.375 0.164 1.00 91.38 97 TYR A O 1
ATOM 780 N N . MET A 1 98 ? -7.298 2.409 -1.725 1.00 90.75 98 MET A N 1
ATOM 781 C CA . MET A 1 98 ? -7.279 3.761 -1.160 1.00 90.75 98 MET A CA 1
ATOM 782 C C . MET A 1 98 ? -8.658 4.199 -0.655 1.00 90.75 98 MET A C 1
ATOM 784 O O . MET A 1 98 ? -8.772 4.746 0.448 1.00 90.75 98 MET A O 1
ATOM 788 N N . ILE A 1 99 ? -9.724 3.895 -1.401 1.00 93.00 99 ILE A N 1
ATOM 789 C CA . ILE A 1 99 ? -11.104 4.165 -0.969 1.00 93.00 99 ILE A CA 1
ATOM 790 C C . ILE A 1 99 ? -11.435 3.365 0.296 1.00 93.00 99 ILE A C 1
ATOM 792 O O . ILE A 1 99 ? -11.938 3.921 1.279 1.00 93.00 99 ILE A O 1
ATOM 796 N N . MET A 1 100 ? -11.134 2.065 0.305 1.00 89.62 100 MET A N 1
ATOM 797 C CA . MET A 1 100 ? -11.389 1.201 1.459 1.00 89.62 100 MET A CA 1
ATOM 798 C C . MET A 1 100 ? -10.618 1.658 2.697 1.00 89.62 100 MET A C 1
ATOM 800 O O . MET A 1 100 ? -11.178 1.715 3.795 1.00 89.62 100 MET A O 1
ATOM 804 N N . TYR A 1 101 ? -9.352 2.023 2.526 1.00 88.88 101 TYR A N 1
ATOM 805 C CA . TYR A 1 101 ? -8.503 2.517 3.596 1.00 88.88 101 TYR A CA 1
ATOM 806 C C . TYR A 1 101 ? -9.015 3.849 4.162 1.00 88.88 101 TYR A C 1
ATOM 808 O O . TYR A 1 101 ? -9.100 4.009 5.383 1.00 88.88 101 TYR A O 1
ATOM 816 N N . GLY A 1 102 ? -9.486 4.758 3.303 1.00 90.75 102 GLY A N 1
ATOM 817 C CA . GLY A 1 102 ? -10.168 5.984 3.722 1.00 90.75 102 GLY A CA 1
ATOM 818 C C . GLY A 1 102 ? -11.418 5.715 4.569 1.00 90.75 102 GLY A C 1
ATOM 819 O O . GLY A 1 102 ? -11.606 6.339 5.618 1.00 90.75 102 GLY A O 1
ATOM 820 N N . ILE A 1 103 ? -12.246 4.738 4.179 1.00 91.81 103 ILE A N 1
ATOM 821 C CA . ILE A 1 103 ? -13.426 4.316 4.956 1.00 91.81 103 ILE A CA 1
ATOM 822 C C . ILE A 1 103 ? -13.010 3.749 6.323 1.00 91.81 103 ILE A C 1
ATOM 824 O O . ILE A 1 103 ? -13.599 4.114 7.347 1.00 91.81 103 ILE A O 1
ATOM 828 N N . LEU A 1 104 ? -11.984 2.893 6.364 1.00 90.62 104 LEU A N 1
ATOM 829 C CA . LEU A 1 104 ? -11.468 2.292 7.599 1.00 90.62 104 LEU A CA 1
ATOM 830 C C . LEU A 1 104 ? -10.912 3.349 8.564 1.00 90.62 104 LEU A C 1
ATOM 832 O O . LEU A 1 104 ? -11.220 3.314 9.762 1.00 90.62 104 LEU A O 1
ATOM 836 N N . ILE A 1 105 ? -10.151 4.322 8.058 1.00 88.38 105 ILE A N 1
ATOM 837 C CA . ILE A 1 105 ? -9.645 5.453 8.849 1.00 88.38 105 ILE A CA 1
ATOM 838 C C . ILE A 1 105 ? -10.803 6.306 9.365 1.00 88.38 105 ILE A C 1
ATOM 840 O O . ILE A 1 105 ? -10.853 6.641 10.551 1.00 88.38 105 ILE A O 1
ATOM 844 N N . HIS A 1 106 ? -11.778 6.622 8.510 1.00 90.12 106 HIS A N 1
ATOM 845 C CA . HIS A 1 106 ? -12.943 7.395 8.928 1.00 90.12 106 HIS A CA 1
ATOM 846 C C . HIS A 1 106 ? -13.690 6.703 10.078 1.00 90.12 106 HIS A C 1
ATOM 848 O O . HIS A 1 106 ? -14.037 7.339 11.076 1.00 90.12 106 HIS A O 1
ATOM 854 N N . TRP A 1 107 ? -13.911 5.389 9.979 1.00 90.06 107 TRP A N 1
ATOM 855 C CA . TRP A 1 107 ? -14.604 4.612 11.010 1.00 90.06 107 TRP A CA 1
ATOM 856 C C . TRP A 1 107 ? -13.811 4.506 12.312 1.00 90.06 107 TRP A C 1
ATOM 858 O O . TRP A 1 107 ? -14.393 4.645 13.392 1.00 90.06 107 TRP A O 1
ATOM 868 N N . THR A 1 108 ? -12.498 4.286 12.234 1.00 88.62 108 THR A N 1
ATOM 869 C CA . THR A 1 108 ? -11.634 4.204 13.424 1.00 88.62 108 THR A CA 1
ATOM 870 C C . THR A 1 108 ? -11.529 5.545 14.146 1.00 88.62 108 THR A C 1
ATOM 872 O O . THR A 1 108 ? -11.627 5.585 15.375 1.00 88.62 108 THR A O 1
ATOM 875 N N . HIS A 1 109 ? -11.440 6.653 13.407 1.00 87.88 109 HIS A N 1
ATOM 876 C CA . HIS A 1 109 ? -11.444 7.996 13.983 1.00 87.88 109 HIS A CA 1
ATOM 877 C C . HIS A 1 109 ? -12.797 8.341 14.628 1.00 87.88 109 HIS A C 1
ATOM 879 O O . HIS A 1 109 ? -12.846 8.802 15.769 1.00 87.88 109 HIS A O 1
ATOM 885 N N . ARG A 1 110 ? -13.917 8.052 13.946 1.00 88.88 110 ARG A N 1
ATOM 886 C CA . ARG A 1 110 ? -15.279 8.239 14.491 1.00 88.88 110 ARG A CA 1
ATOM 887 C C . ARG A 1 110 ? -15.515 7.449 15.775 1.00 88.88 110 ARG A C 1
ATOM 889 O O . ARG A 1 110 ? -16.171 7.950 16.684 1.00 88.88 110 ARG A O 1
ATOM 896 N N . SER A 1 111 ? -14.973 6.237 15.843 1.00 85.62 111 SER A N 1
ATOM 897 C CA . SER A 1 111 ? -15.132 5.341 16.992 1.00 85.62 111 SER A CA 1
ATOM 898 C C . SER A 1 111 ? -14.122 5.618 18.113 1.00 85.62 111 SER A C 1
ATOM 900 O O . SER A 1 111 ? -14.190 4.971 19.152 1.00 85.62 111 SER A O 1
ATOM 902 N N . LYS A 1 112 ? -13.200 6.579 17.925 1.00 85.62 112 LYS A N 1
ATOM 903 C CA . LYS A 1 112 ? -12.143 6.955 18.883 1.00 85.62 112 LYS A CA 1
ATOM 904 C C . LYS A 1 112 ? -11.277 5.768 19.342 1.00 85.62 112 LYS A C 1
ATOM 906 O O . LYS A 1 112 ? -10.814 5.737 20.475 1.00 85.62 112 LYS A O 1
ATOM 911 N N . VAL A 1 113 ? -11.041 4.803 18.448 1.00 84.56 113 VAL A N 1
ATOM 912 C CA . VAL A 1 113 ? -10.252 3.578 18.718 1.00 84.56 113 VAL A CA 1
ATOM 913 C C . VAL A 1 113 ? -8.779 3.698 18.297 1.00 84.56 113 VAL A C 1
ATOM 915 O O . VAL A 1 113 ? -8.038 2.718 18.316 1.00 84.56 113 VAL A O 1
ATOM 918 N N . VAL A 1 114 ? -8.350 4.893 17.885 1.00 85.94 114 VAL A N 1
ATOM 919 C CA . VAL A 1 114 ? -6.982 5.178 17.430 1.00 85.94 114 VAL A CA 1
ATOM 920 C C . VAL A 1 114 ? -6.020 5.147 18.622 1.00 85.94 114 VAL A C 1
ATOM 922 O O . VAL A 1 114 ? -6.195 5.878 19.593 1.00 85.94 114 VAL A O 1
ATOM 925 N N . THR A 1 115 ? -4.986 4.312 18.533 1.00 86.31 115 THR A N 1
ATOM 926 C CA . THR A 1 115 ? -3.908 4.191 19.528 1.00 86.31 115 THR A CA 1
ATOM 927 C C . THR A 1 115 ? -2.631 4.899 19.050 1.00 86.31 115 THR A C 1
ATOM 929 O O . THR A 1 115 ? -2.444 5.040 17.837 1.00 86.31 115 THR A O 1
ATOM 932 N N . PRO A 1 116 ? -1.688 5.269 19.941 1.00 85.94 116 PRO A N 1
ATOM 933 C CA . PRO A 1 116 ? -0.407 5.867 19.534 1.00 85.94 116 PRO A CA 1
ATOM 934 C C . PRO A 1 116 ? 0.378 5.001 18.536 1.00 85.94 116 PRO A C 1
ATOM 936 O O . PRO A 1 116 ? 0.951 5.500 17.573 1.00 85.94 116 PRO A O 1
ATOM 939 N N . SER A 1 117 ? 0.329 3.675 18.706 1.00 85.38 117 SER A N 1
ATOM 940 C CA . SER A 1 117 ? 0.923 2.718 17.766 1.00 85.38 117 SER A CA 1
ATOM 941 C C . SER A 1 117 ? 0.300 2.783 16.368 1.00 85.38 117 SER A C 1
ATOM 943 O O . SER A 1 117 ? 1.019 2.698 15.376 1.00 85.38 117 SER A O 1
ATOM 945 N N . SER A 1 118 ? -1.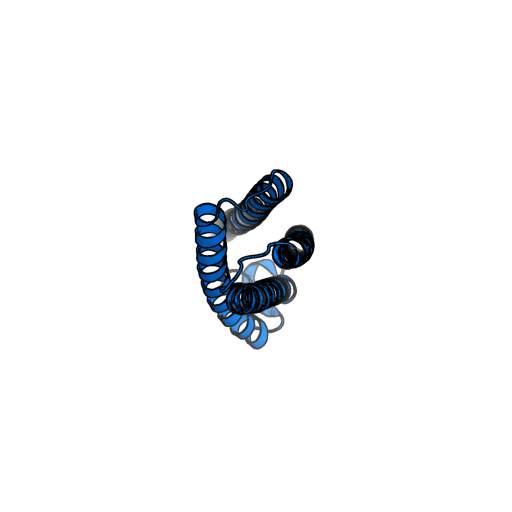019 2.979 16.272 1.00 85.88 118 SER A N 1
ATOM 946 C CA . SER A 1 118 ? -1.701 3.125 14.982 1.00 85.88 118 SER A CA 1
ATOM 947 C C . SER A 1 118 ? -1.381 4.451 14.293 1.00 85.88 118 SER A C 1
ATOM 949 O O . SER A 1 118 ? -1.272 4.480 13.075 1.00 85.88 118 SER A O 1
ATOM 951 N N . GLN A 1 119 ? -1.142 5.530 15.049 1.00 87.50 119 GLN A N 1
ATOM 952 C CA . GLN A 1 119 ? -0.713 6.819 14.492 1.00 87.50 119 GLN A CA 1
ATOM 953 C C . GLN A 1 119 ? 0.648 6.715 13.809 1.00 87.50 119 GLN A C 1
ATOM 955 O O . GLN A 1 119 ? 0.809 7.188 12.689 1.00 87.50 119 GLN A O 1
ATOM 960 N N . ILE A 1 120 ? 1.602 6.039 14.451 1.00 88.62 120 ILE A N 1
ATOM 961 C CA . ILE A 1 120 ? 2.921 5.779 13.860 1.00 88.62 120 ILE A CA 1
ATOM 962 C C . ILE A 1 120 ? 2.780 4.952 12.578 1.00 88.62 120 ILE A C 1
ATOM 964 O O . ILE A 1 120 ? 3.460 5.228 11.593 1.00 88.62 120 ILE A O 1
ATOM 968 N N . LEU A 1 121 ? 1.875 3.971 12.572 1.00 89.25 121 LEU A N 1
ATOM 969 C CA . LEU A 1 121 ? 1.606 3.150 11.398 1.00 89.25 121 LEU A CA 1
ATOM 970 C C . LEU A 1 121 ? 1.012 3.974 10.237 1.00 89.25 121 LEU A C 1
ATOM 972 O O . LEU A 1 121 ? 1.478 3.828 9.108 1.00 89.25 121 LEU A O 1
ATOM 976 N N . TYR A 1 122 ? 0.079 4.900 10.515 1.00 87.94 122 TYR A N 1
ATOM 977 C CA . TYR A 1 122 ? -0.466 5.831 9.511 1.00 87.94 122 TYR A CA 1
ATOM 978 C C . TYR A 1 122 ? 0.625 6.745 8.936 1.00 87.94 122 TYR A C 1
ATOM 980 O O . TYR A 1 122 ? 0.665 6.973 7.727 1.00 87.94 122 TYR A O 1
ATOM 988 N N . SER A 1 123 ? 1.538 7.233 9.780 1.00 90.44 123 SER A N 1
ATOM 989 C CA . SER A 1 123 ? 2.675 8.050 9.339 1.00 90.44 123 SER A CA 1
ATOM 990 C C . SER A 1 123 ? 3.652 7.265 8.466 1.00 90.44 123 SER A C 1
ATOM 992 O O . SER A 1 123 ? 4.114 7.778 7.449 1.00 90.44 123 SER A O 1
ATOM 994 N N . TRP A 1 124 ? 3.951 6.015 8.829 1.00 88.25 124 TRP A N 1
ATOM 995 C CA . TRP A 1 124 ? 4.807 5.142 8.025 1.00 88.25 124 TRP A CA 1
ATOM 996 C C . TRP A 1 124 ? 4.181 4.796 6.678 1.00 88.25 124 TRP A C 1
ATOM 998 O O . TRP A 1 124 ? 4.878 4.792 5.666 1.00 88.25 124 TRP A O 1
ATOM 1008 N N . PHE A 1 125 ? 2.871 4.556 6.656 1.00 87.62 125 PHE A N 1
ATOM 1009 C CA . PHE A 1 125 ? 2.128 4.401 5.414 1.00 87.62 125 PHE A CA 1
ATOM 1010 C C . PHE A 1 125 ? 2.286 5.632 4.518 1.00 87.62 125 PHE A C 1
ATOM 1012 O O . PHE A 1 125 ? 2.734 5.499 3.383 1.00 87.62 125 PHE A O 1
ATOM 1019 N N . ALA A 1 126 ? 2.026 6.831 5.050 1.00 87.69 126 ALA A N 1
ATOM 1020 C CA . ALA A 1 126 ? 2.191 8.066 4.289 1.00 87.69 126 ALA A CA 1
ATOM 1021 C C . ALA A 1 126 ? 3.624 8.221 3.752 1.00 87.69 126 ALA A C 1
ATOM 1023 O O . ALA A 1 126 ? 3.808 8.562 2.587 1.00 87.69 126 ALA A O 1
ATOM 1024 N N . LEU A 1 127 ? 4.640 7.921 4.568 1.00 88.88 127 LEU A N 1
ATOM 1025 C CA . LEU A 1 127 ? 6.042 7.971 4.153 1.00 88.88 127 LEU A CA 1
ATOM 1026 C C . LEU A 1 127 ? 6.337 7.012 2.987 1.00 88.88 127 LEU A C 1
ATOM 1028 O O . LEU A 1 127 ? 7.000 7.409 2.032 1.00 88.88 127 LEU A O 1
ATOM 1032 N N . CYS A 1 128 ? 5.833 5.776 3.027 1.00 86.69 128 CYS A N 1
ATOM 1033 C CA . CYS A 1 128 ? 6.016 4.810 1.940 1.00 86.69 128 CYS A CA 1
ATOM 1034 C C . CYS A 1 128 ? 5.352 5.255 0.629 1.00 86.69 128 CYS A C 1
ATOM 1036 O O . CYS A 1 128 ? 5.957 5.108 -0.437 1.00 86.69 128 CYS A O 1
ATOM 1038 N N . GLU A 1 129 ? 4.147 5.822 0.697 1.00 84.06 129 GLU A N 1
ATOM 1039 C CA . GLU A 1 129 ? 3.468 6.374 -0.481 1.00 84.06 129 GLU A CA 1
ATOM 1040 C C . GLU A 1 129 ? 4.252 7.561 -1.062 1.00 84.06 129 GLU A C 1
ATOM 1042 O O . GLU A 1 129 ? 4.527 7.594 -2.263 1.00 84.06 129 GLU A O 1
ATOM 1047 N N . TYR A 1 130 ? 4.724 8.483 -0.213 1.00 86.31 130 TYR A N 1
ATOM 1048 C CA . TYR A 1 130 ? 5.564 9.605 -0.648 1.00 86.31 130 TYR A CA 1
ATOM 1049 C C . TYR A 1 130 ? 6.863 9.145 -1.313 1.00 86.31 130 TYR A C 1
ATOM 1051 O O . TYR A 1 130 ? 7.233 9.690 -2.352 1.00 86.31 130 TYR A O 1
ATOM 1059 N N . LEU A 1 131 ? 7.543 8.142 -0.748 1.00 86.44 131 LEU A N 1
ATOM 1060 C CA . LEU A 1 131 ? 8.756 7.577 -1.344 1.00 86.44 131 LEU A CA 1
ATOM 1061 C C . LEU A 1 131 ? 8.467 6.962 -2.715 1.00 86.44 131 LEU A C 1
ATOM 1063 O O . LEU A 1 131 ? 9.212 7.214 -3.655 1.00 86.44 131 LEU A O 1
ATOM 1067 N N . THR A 1 132 ? 7.367 6.221 -2.853 1.00 81.50 132 THR A N 1
ATOM 1068 C CA . THR A 1 132 ? 6.978 5.588 -4.124 1.00 81.50 132 THR A CA 1
ATOM 1069 C C . THR A 1 132 ? 6.678 6.633 -5.201 1.00 81.50 132 THR A C 1
ATOM 1071 O O . THR A 1 132 ? 7.182 6.535 -6.320 1.00 81.50 132 THR A O 1
ATOM 1074 N N . VAL A 1 133 ? 5.923 7.681 -4.859 1.00 83.25 133 VAL A N 1
ATOM 1075 C CA . VAL A 1 133 ? 5.611 8.782 -5.784 1.00 83.25 133 VAL A CA 1
ATOM 1076 C C . VAL A 1 133 ? 6.868 9.567 -6.157 1.00 83.25 133 VAL A C 1
ATOM 1078 O O . VAL A 1 133 ? 7.098 9.826 -7.338 1.00 83.25 133 VAL A O 1
ATOM 1081 N N . PHE A 1 134 ? 7.706 9.913 -5.176 1.00 83.00 134 PHE A N 1
ATOM 1082 C CA . PHE A 1 134 ? 8.955 10.636 -5.418 1.00 83.00 134 PHE A CA 1
ATOM 1083 C C . PHE A 1 134 ? 9.895 9.841 -6.322 1.00 83.00 134 PHE A C 1
ATOM 1085 O O . PHE A 1 134 ? 10.423 10.387 -7.291 1.00 83.00 134 PHE A O 1
ATOM 1092 N N . SER A 1 135 ? 10.056 8.544 -6.049 1.00 80.12 135 SER A N 1
ATOM 1093 C CA . SER A 1 135 ? 10.793 7.637 -6.918 1.00 80.12 135 SER A CA 1
ATOM 1094 C C . SER A 1 135 ? 10.220 7.685 -8.336 1.00 80.12 135 SER A C 1
ATOM 1096 O O . SER A 1 135 ? 10.981 7.910 -9.275 1.00 80.12 135 SER A O 1
ATOM 1098 N N . ASN A 1 136 ? 8.902 7.526 -8.519 1.00 78.88 136 ASN A N 1
ATOM 1099 C CA . ASN A 1 136 ? 8.298 7.486 -9.859 1.00 78.88 136 ASN A CA 1
ATOM 1100 C C . ASN A 1 136 ? 8.556 8.784 -10.638 1.00 78.88 136 ASN A C 1
ATOM 1102 O O . ASN A 1 136 ? 8.932 8.743 -11.811 1.00 78.88 136 ASN A O 1
ATOM 1106 N N . ILE A 1 137 ? 8.434 9.939 -9.978 1.00 82.44 137 ILE A N 1
ATOM 1107 C CA . ILE A 1 137 ? 8.740 11.247 -10.574 1.00 82.44 137 ILE A CA 1
ATOM 1108 C C . ILE A 1 137 ? 10.225 11.349 -10.943 1.00 82.44 137 ILE A C 1
ATOM 1110 O O . ILE A 1 137 ? 10.553 11.795 -12.045 1.00 82.44 137 ILE A O 1
ATOM 1114 N N . ALA A 1 138 ? 11.127 10.928 -10.053 1.00 80.12 138 ALA A N 1
ATOM 1115 C CA . ALA A 1 138 ? 12.564 10.940 -10.308 1.00 80.12 138 ALA A CA 1
ATOM 1116 C C . ALA A 1 138 ? 12.930 10.068 -11.521 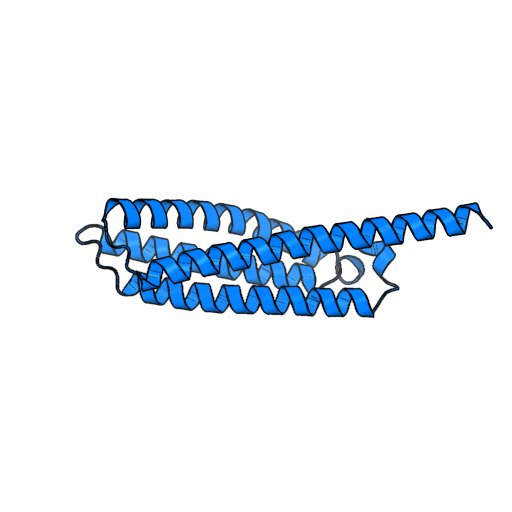1.00 80.12 138 ALA A C 1
ATOM 1118 O O . ALA A 1 138 ? 13.696 10.509 -12.375 1.00 80.12 138 ALA A O 1
ATOM 1119 N N . PHE A 1 139 ? 12.331 8.883 -11.658 1.00 73.56 139 PHE A N 1
ATOM 1120 C CA . PHE A 1 139 ? 12.550 8.004 -12.809 1.00 73.56 139 PHE A CA 1
ATOM 1121 C C . PHE A 1 139 ? 12.143 8.650 -14.133 1.00 73.56 139 PHE A C 1
ATOM 1123 O O . PHE A 1 139 ? 12.935 8.680 -15.075 1.00 73.56 139 PHE A O 1
ATOM 1130 N N . HIS A 1 140 ? 10.938 9.224 -14.195 1.00 74.50 140 HIS A N 1
ATOM 1131 C CA . HIS A 1 140 ? 10.483 9.947 -15.383 1.00 74.50 140 HIS A CA 1
ATOM 1132 C C . HIS A 1 140 ? 11.349 11.180 -15.680 1.00 74.50 140 HIS A C 1
ATOM 1134 O O . HIS A 1 140 ? 11.592 11.488 -16.845 1.00 74.50 140 HIS A O 1
ATOM 1140 N N . SER A 1 141 ? 11.859 11.851 -14.644 1.00 77.62 141 SER A N 1
ATOM 1141 C CA . SER A 1 141 ? 12.735 13.017 -14.797 1.00 77.62 141 SER A CA 1
ATOM 1142 C C . SER A 1 141 ? 14.090 12.640 -15.400 1.00 77.62 141 SER A C 1
ATOM 1144 O O . SER A 1 141 ? 14.542 13.305 -16.330 1.00 77.62 141 SER A O 1
ATOM 1146 N N . ILE A 1 142 ? 14.719 11.559 -14.921 1.00 76.94 142 ILE A N 1
ATOM 1147 C CA . ILE A 1 142 ? 15.996 11.075 -15.472 1.00 76.94 142 ILE A CA 1
ATOM 1148 C C . ILE A 1 142 ? 15.797 10.605 -16.915 1.00 76.94 142 ILE A C 1
ATOM 1150 O O . ILE A 1 142 ? 16.574 10.986 -17.785 1.00 76.94 142 ILE A O 1
ATOM 1154 N N . ALA A 1 143 ? 14.707 9.880 -17.196 1.00 70.31 143 ALA A N 1
ATOM 1155 C CA . ALA A 1 143 ? 14.374 9.485 -18.560 1.00 70.31 143 ALA A CA 1
ATOM 1156 C C . ALA A 1 143 ? 14.294 10.709 -19.493 1.00 70.31 143 ALA A C 1
ATOM 1158 O O . ALA A 1 143 ? 14.936 10.718 -20.539 1.00 70.31 143 ALA A O 1
ATOM 1159 N N . CYS A 1 144 ? 13.575 11.770 -19.107 1.00 75.12 144 CYS A N 1
ATOM 1160 C CA . CYS A 1 144 ? 13.485 12.999 -19.906 1.00 75.12 144 CYS A CA 1
ATOM 1161 C C . CYS A 1 144 ? 14.853 13.643 -20.195 1.00 75.12 144 CYS A C 1
ATOM 1163 O O . CYS A 1 144 ? 15.075 14.114 -21.313 1.00 75.12 144 CYS A O 1
ATOM 1165 N N . VAL A 1 145 ? 15.765 13.664 -19.217 1.00 76.06 145 VAL A N 1
ATOM 1166 C CA . VAL A 1 145 ? 17.116 14.227 -19.390 1.00 76.06 145 VAL A CA 1
ATOM 1167 C C . VAL A 1 145 ? 17.944 13.385 -20.361 1.00 76.06 145 VAL A C 1
ATOM 1169 O O . VAL A 1 145 ? 18.537 13.948 -21.285 1.00 76.06 145 VAL A O 1
ATOM 1172 N N . ASP A 1 146 ? 17.926 12.059 -20.218 1.00 71.12 146 ASP A N 1
ATOM 1173 C CA . ASP A 1 146 ? 18.639 11.156 -21.127 1.00 71.12 146 ASP A CA 1
ATOM 1174 C C . ASP A 1 146 ? 18.131 11.320 -22.566 1.00 71.12 146 ASP A C 1
ATOM 1176 O O . ASP A 1 146 ? 18.917 11.545 -23.487 1.00 71.12 146 ASP A O 1
ATOM 1180 N N . PHE A 1 147 ? 16.809 11.313 -22.774 1.00 67.50 147 PHE A N 1
ATOM 1181 C CA . PHE A 1 147 ? 16.205 11.513 -24.098 1.00 67.50 147 PHE A CA 1
ATOM 1182 C C . PHE A 1 147 ? 16.578 12.857 -24.745 1.00 67.50 147 PHE A C 1
ATOM 1184 O O . PHE A 1 147 ? 16.796 12.924 -25.963 1.00 67.50 147 PHE A O 1
ATOM 1191 N N . SER A 1 148 ? 16.671 13.925 -23.947 1.00 68.06 148 SER A N 1
ATOM 1192 C CA . SER A 1 148 ? 17.114 15.237 -24.428 1.00 68.06 148 SER A CA 1
ATOM 1193 C C . SER A 1 148 ? 18.580 15.216 -24.867 1.00 68.06 148 SER A C 1
ATOM 1195 O O . SER A 1 148 ? 18.923 15.865 -25.857 1.00 68.06 148 SER A O 1
ATOM 1197 N N . MET A 1 149 ? 19.439 14.471 -24.165 1.00 62.88 149 MET A N 1
ATOM 1198 C CA . MET A 1 149 ? 20.855 14.334 -24.513 1.00 62.88 149 MET A CA 1
ATOM 1199 C C . MET A 1 149 ? 21.032 13.586 -25.844 1.00 62.88 149 MET A C 1
ATOM 1201 O O . MET A 1 149 ? 21.763 14.054 -26.716 1.00 62.88 149 MET A O 1
ATOM 1205 N N . TYR A 1 150 ? 20.296 12.487 -26.048 1.00 62.00 150 TYR A N 1
ATOM 1206 C CA . TYR A 1 150 ? 20.318 11.717 -27.299 1.00 62.00 150 TYR A CA 1
ATOM 1207 C C . TYR A 1 150 ? 19.860 12.512 -28.518 1.00 62.00 150 TYR A C 1
ATOM 1209 O O . TYR A 1 150 ? 20.502 12.463 -29.569 1.00 62.00 150 TYR A O 1
ATOM 1217 N N . SER A 1 151 ? 18.764 13.260 -28.380 1.00 61.50 151 SER A N 1
ATOM 1218 C CA . SER A 1 151 ? 18.242 14.082 -29.477 1.00 61.50 151 SER A CA 1
ATOM 1219 C C . SER A 1 151 ? 19.244 15.162 -29.896 1.00 61.50 151 SER A C 1
ATOM 1221 O O . SER A 1 151 ? 19.357 15.463 -31.080 1.00 61.50 151 SER A O 1
ATOM 1223 N N . PHE A 1 152 ? 20.020 15.705 -28.953 1.00 60.56 152 PHE A N 1
ATOM 1224 C CA . PHE A 1 152 ? 21.057 16.694 -29.250 1.00 60.56 152 PHE A CA 1
ATOM 1225 C C . PHE A 1 152 ? 22.262 16.077 -29.983 1.00 60.56 152 PHE A C 1
ATOM 1227 O O . PHE A 1 152 ? 22.804 16.691 -30.896 1.00 60.56 152 PHE A O 1
ATOM 1234 N N . THR A 1 153 ? 22.662 14.845 -29.646 1.00 61.41 153 THR A N 1
ATOM 1235 C CA . THR A 1 153 ? 23.781 14.159 -30.318 1.00 61.41 153 THR A CA 1
ATOM 1236 C C . THR A 1 153 ? 23.476 13.801 -31.778 1.00 61.41 153 THR A C 1
ATOM 1238 O O . THR A 1 153 ? 24.358 13.950 -32.615 1.00 61.41 153 THR A O 1
ATOM 1241 N N . ILE A 1 154 ? 22.245 13.392 -32.109 1.00 58.62 154 ILE A N 1
ATOM 1242 C CA . ILE A 1 154 ? 21.860 13.013 -33.487 1.00 58.62 154 ILE A CA 1
ATOM 1243 C C . ILE A 1 154 ? 21.737 14.237 -34.415 1.00 58.62 154 ILE A C 1
ATOM 1245 O O . ILE A 1 154 ? 21.954 14.126 -35.614 1.00 58.62 154 ILE A O 1
ATOM 1249 N N . VAL A 1 155 ? 21.414 15.419 -33.880 1.00 59.81 155 VAL A N 1
ATOM 1250 C CA . VAL A 1 155 ? 21.300 16.663 -34.671 1.00 59.81 155 VAL A CA 1
ATOM 1251 C C . VAL A 1 155 ? 22.674 17.285 -34.986 1.00 59.81 155 VAL A C 1
ATOM 1253 O O . VAL A 1 155 ? 22.783 18.120 -35.880 1.00 59.81 155 VAL A O 1
ATOM 1256 N N . HIS A 1 156 ? 23.731 16.872 -34.281 1.00 52.22 156 HIS A N 1
ATOM 1257 C CA . HIS A 1 156 ? 25.099 17.377 -34.448 1.00 52.22 156 HIS A CA 1
ATOM 1258 C C . HIS A 1 156 ? 26.041 16.422 -35.215 1.00 52.22 156 HIS A C 1
ATOM 1260 O O . HIS A 1 156 ? 27.248 16.669 -35.256 1.00 52.22 156 HIS A O 1
ATOM 1266 N N . THR A 1 157 ? 25.501 15.371 -35.837 1.00 46.84 157 THR A N 1
ATOM 1267 C CA . THR A 1 157 ? 26.196 14.465 -36.775 1.00 46.84 157 THR A CA 1
ATOM 1268 C C . THR A 1 157 ? 25.605 14.581 -38.167 1.00 46.84 157 THR A C 1
ATOM 1270 O O . THR A 1 157 ? 26.394 14.649 -39.133 1.00 46.84 157 THR A O 1
#